Protein AF-A0AAW1NU34-F1 (afdb_monomer_lite)

pLDDT: mean 75.74, std 19.86, range [32.28, 96.31]

InterPro domains:
  IPR016621 Uncharacterised conserved protein UCP014543 [PF12646] (108-163)

Radius of gyration: 17.64 Å; chains: 1; bounding box: 46×67×34 Å

Sequence (172 aa):
MLNAGISAAEHEDPDFVEINSETVGLDGQSEETFGPLAILLIGYIPREVDLVKEYLHEIEADMVKVIVCTDQLAEQRLCDVLESASQPHPKKQLSFQDVDSAPQTARRMLIMSGMTSDEVLSIVYGYRQQELPETVMAAAVPASYERKVSALVDDVYGDHEYMMAKEKAASA

Secondary structure (DSSP, 8-state):
-----------PPPS-EE--TTGGGSS-------SSSEEEEES--HHHHHHHHHHHHHTT-TTSEEEEPPHHHHTSBHHHHHHSPPPP--SS-------SS-S-----EEEEES--HHHHHHHHHHHTTSSPPP-EEEE--HHHHTSBHHHHHHHHHHHHHHHHHHHHHH--

Organism: NCBI:txid706552

Foldseek 3Di:
DDDDPPPPPPPPDDLWQFDDPPSCPPPVDPPDFAADQEKEKAQQDPVLLVQLCVLCVVVVNNVRQYHAAAPVLLQAFQRCRRPDDRDDDDPGGDFPDDDPDDPDDGAIEMEGGRDDSVRLVVSVVSCVVDPHDDHGYTYDDPSRRRPRNNVVSVVSVVVVVVVVVVVVVVVD

Structure (mmCIF, N/CA/C/O backbone):
data_AF-A0AAW1NU34-F1
#
_entry.id   AF-A0AAW1NU34-F1
#
loop_
_atom_site.group_PDB
_atom_site.id
_atom_site.type_symbol
_atom_site.label_atom_id
_atom_site.label_alt_id
_atom_site.label_comp_id
_atom_site.label_asym_id
_atom_site.label_entity_id
_atom_site.label_seq_id
_atom_site.pdbx_PDB_ins_code
_atom_site.Cartn_x
_atom_site.Cartn_y
_atom_site.Cartn_z
_atom_site.occupancy
_atom_site.B_iso_or_equiv
_atom_site.auth_seq_id
_atom_site.auth_comp_id
_atom_site.auth_asym_id
_atom_site.auth_atom_id
_atom_site.pdbx_PDB_model_num
ATOM 1 N N . MET A 1 1 ? 20.534 47.981 -13.110 1.00 38.53 1 MET A N 1
ATOM 2 C CA . MET A 1 1 ? 20.044 47.256 -14.306 1.00 38.53 1 MET A CA 1
ATOM 3 C C . MET A 1 1 ? 21.096 46.200 -14.623 1.00 38.53 1 MET A C 1
ATOM 5 O O . MET A 1 1 ? 22.231 46.603 -14.793 1.00 38.53 1 MET A O 1
ATOM 9 N N . LEU A 1 2 ? 20.881 44.888 -14.619 1.00 40.16 2 LEU A N 1
ATOM 10 C CA . LEU A 1 2 ? 19.685 44.051 -14.541 1.00 40.16 2 LEU A CA 1
ATOM 11 C C . LEU A 1 2 ? 19.948 42.849 -13.610 1.00 40.16 2 LEU A C 1
ATOM 13 O O . LEU A 1 2 ? 21.091 42.448 -13.413 1.00 40.16 2 LEU A O 1
ATOM 17 N N . ASN A 1 3 ? 18.849 42.324 -13.070 1.00 35.75 3 ASN A N 1
ATOM 18 C CA . ASN A 1 3 ? 18.725 41.146 -12.2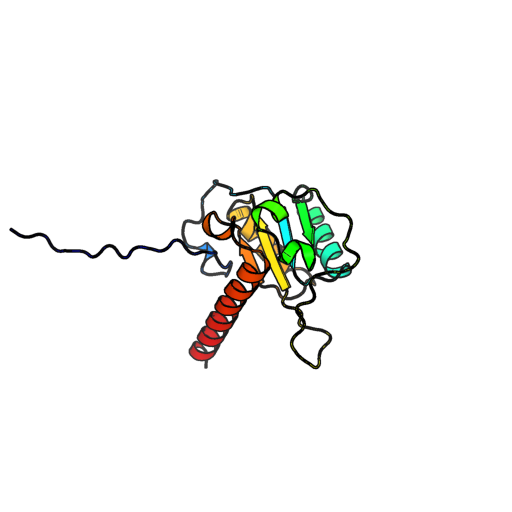17 1.00 35.75 3 ASN A CA 1
ATOM 19 C C . ASN A 1 3 ? 19.343 39.881 -12.827 1.00 35.75 3 ASN A C 1
ATOM 21 O O . ASN A 1 3 ? 19.168 39.606 -14.013 1.00 35.75 3 ASN A O 1
ATOM 25 N N . ALA A 1 4 ? 19.971 39.083 -11.962 1.00 40.09 4 ALA A N 1
ATOM 26 C CA . ALA A 1 4 ? 20.275 37.683 -12.202 1.00 40.09 4 ALA A CA 1
ATOM 27 C C . ALA A 1 4 ? 18.959 36.904 -12.357 1.00 40.09 4 ALA A C 1
ATOM 29 O O . ALA A 1 4 ? 18.139 36.871 -11.439 1.00 40.09 4 ALA A O 1
ATOM 30 N N . GLY A 1 5 ? 18.751 36.304 -13.527 1.00 36.56 5 GLY A N 1
ATOM 31 C CA . GLY A 1 5 ? 17.715 35.301 -13.727 1.00 36.56 5 GLY A CA 1
ATOM 32 C C . GLY A 1 5 ? 18.170 33.998 -13.087 1.00 36.56 5 GLY A C 1
ATOM 33 O O . GLY A 1 5 ? 18.881 33.219 -13.714 1.00 36.56 5 GLY A O 1
ATOM 34 N N . ILE A 1 6 ? 17.790 33.783 -11.830 1.00 43.16 6 ILE A N 1
ATOM 35 C CA . ILE A 1 6 ? 17.735 32.437 -11.267 1.00 43.16 6 ILE A CA 1
ATOM 36 C C . ILE A 1 6 ? 16.476 31.821 -11.867 1.00 43.16 6 ILE A C 1
ATOM 38 O O . ILE A 1 6 ? 15.362 32.228 -11.542 1.00 43.16 6 ILE A O 1
ATOM 42 N N . SER A 1 7 ? 16.676 30.903 -12.810 1.00 39.09 7 SER A N 1
ATOM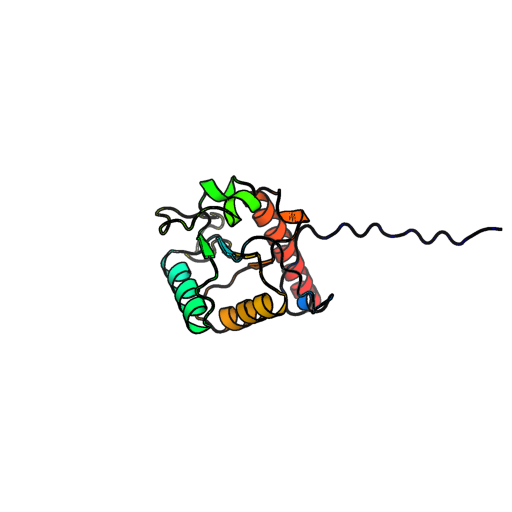 43 C CA . SER A 1 7 ? 15.631 29.999 -13.270 1.00 39.09 7 SER A CA 1
ATOM 44 C C . SER A 1 7 ? 15.190 29.196 -12.053 1.00 39.09 7 SER A C 1
ATOM 46 O O . SER A 1 7 ? 15.959 28.376 -11.554 1.00 39.09 7 SER A O 1
ATOM 48 N N . ALA A 1 8 ? 13.996 29.480 -11.535 1.00 40.69 8 ALA A N 1
ATOM 49 C CA . ALA A 1 8 ? 13.323 28.557 -10.643 1.00 40.69 8 ALA A CA 1
ATOM 50 C C . ALA A 1 8 ? 13.154 27.261 -11.440 1.00 40.69 8 ALA A C 1
ATOM 52 O O . ALA A 1 8 ? 12.492 27.258 -12.476 1.00 40.69 8 ALA A O 1
ATOM 53 N N . ALA A 1 9 ? 13.854 26.206 -11.030 1.00 38.69 9 ALA A N 1
ATOM 54 C CA . ALA A 1 9 ? 13.466 24.868 -11.421 1.00 38.69 9 ALA A CA 1
ATOM 55 C C . ALA A 1 9 ? 12.042 24.693 -10.889 1.00 38.69 9 ALA A C 1
ATOM 57 O O . ALA A 1 9 ? 11.817 24.809 -9.683 1.00 38.69 9 ALA A O 1
ATOM 58 N N . GLU A 1 10 ? 11.084 24.537 -11.795 1.00 38.97 10 GLU A N 1
ATOM 59 C CA . GLU A 1 10 ? 9.768 24.024 -11.454 1.00 38.97 10 GLU A CA 1
ATOM 60 C C . GLU A 1 10 ? 10.028 22.631 -10.872 1.00 38.97 10 GLU A C 1
ATOM 62 O O . GLU A 1 10 ? 10.380 21.701 -11.593 1.00 38.97 10 GLU A O 1
ATOM 67 N N . HIS A 1 11 ? 10.014 22.529 -9.543 1.00 39.19 11 HIS A N 1
ATOM 68 C CA . HIS A 1 11 ? 9.932 21.242 -8.877 1.00 39.19 11 HIS A CA 1
ATOM 69 C C . HIS A 1 11 ? 8.545 20.708 -9.228 1.00 39.19 11 HIS A C 1
ATOM 71 O O . HIS A 1 11 ? 7.551 21.175 -8.678 1.00 39.19 11 HIS A O 1
ATOM 77 N N . GLU A 1 12 ? 8.469 19.817 -10.215 1.00 43.88 12 GLU A N 1
ATOM 78 C CA . GLU A 1 12 ? 7.314 18.937 -10.343 1.00 43.88 12 GLU A CA 1
ATOM 79 C C . GLU A 1 12 ? 7.222 18.172 -9.022 1.00 43.88 12 GLU A C 1
ATOM 81 O O . GLU A 1 12 ? 8.172 17.487 -8.629 1.00 43.88 12 GLU A O 1
ATOM 86 N N . ASP A 1 13 ? 6.126 18.380 -8.290 1.00 52.25 13 ASP A N 1
ATOM 87 C CA . ASP A 1 13 ? 5.853 17.595 -7.094 1.00 52.25 13 ASP A CA 1
ATOM 88 C C . ASP A 1 13 ? 5.831 16.125 -7.515 1.00 52.25 13 ASP A C 1
ATOM 90 O O . ASP A 1 13 ? 5.154 15.787 -8.493 1.00 52.25 13 ASP A O 1
ATOM 94 N N . PRO A 1 14 ? 6.593 15.251 -6.841 1.00 57.91 14 PRO A N 1
ATOM 95 C CA . PRO A 1 14 ? 6.688 13.873 -7.267 1.00 57.91 14 PRO A CA 1
ATOM 96 C C . PRO A 1 14 ? 5.302 13.235 -7.196 1.00 57.91 14 PRO A C 1
ATOM 98 O O . PRO A 1 14 ? 4.588 13.357 -6.197 1.00 57.91 14 PRO A O 1
ATOM 101 N N . ASP A 1 15 ? 4.942 12.506 -8.253 1.00 58.62 15 ASP A N 1
ATOM 102 C CA . ASP A 1 15 ? 3.697 11.737 -8.317 1.00 58.62 15 ASP A CA 1
ATOM 103 C C . ASP A 1 15 ? 3.557 10.767 -7.141 1.00 58.62 15 ASP A C 1
ATOM 105 O O . ASP A 1 15 ? 2.451 10.340 -6.802 1.00 58.62 15 ASP A O 1
ATOM 109 N N . PHE A 1 16 ? 4.690 10.413 -6.534 1.00 66.12 16 PHE A N 1
ATOM 110 C CA . PHE A 1 16 ? 4.799 9.432 -5.490 1.00 66.12 16 PHE A CA 1
ATOM 111 C C . PHE A 1 16 ? 6.093 9.612 -4.660 1.00 66.12 16 PHE A C 1
ATOM 113 O O . PHE A 1 16 ? 7.131 9.977 -5.207 1.00 66.12 16 PHE A O 1
ATOM 120 N N . VAL A 1 17 ? 6.060 9.331 -3.350 1.00 66.62 17 VAL A N 1
ATOM 121 C CA . VAL A 1 17 ? 7.253 9.375 -2.474 1.00 66.62 17 VAL A CA 1
ATOM 122 C C . VAL A 1 17 ? 7.659 7.959 -2.079 1.00 66.62 17 VAL A C 1
ATOM 124 O O . VAL A 1 17 ? 7.119 7.400 -1.125 1.00 66.62 17 VAL A O 1
ATOM 127 N N . GLU A 1 18 ? 8.608 7.368 -2.811 1.00 64.38 18 GLU A N 1
ATOM 128 C CA . GLU A 1 18 ? 9.179 6.064 -2.452 1.00 64.38 18 GLU A CA 1
ATOM 129 C C . GLU A 1 18 ? 9.760 6.091 -1.051 1.00 64.38 18 GLU A C 1
ATOM 131 O O . GLU A 1 18 ? 10.531 6.982 -0.707 1.00 64.38 18 GLU A O 1
ATOM 136 N N . ILE A 1 19 ? 9.376 5.106 -0.239 1.00 68.31 19 ILE A N 1
ATOM 137 C CA . ILE A 1 19 ? 9.824 5.005 1.143 1.00 68.31 19 ILE A CA 1
ATOM 138 C C . ILE A 1 19 ? 11.048 4.096 1.183 1.00 68.31 19 ILE A C 1
ATOM 140 O O . ILE A 1 19 ? 10.946 2.869 1.252 1.00 68.31 19 ILE A O 1
ATOM 144 N N . ASN A 1 20 ? 12.225 4.713 1.158 1.00 58.09 20 ASN A N 1
ATOM 145 C CA . ASN A 1 20 ? 13.506 4.068 1.404 1.00 58.09 20 ASN A CA 1
ATOM 146 C C . ASN A 1 20 ? 14.194 4.739 2.607 1.00 58.09 20 ASN A C 1
ATOM 148 O O . ASN A 1 20 ? 13.737 5.757 3.114 1.00 58.09 20 ASN A O 1
ATOM 152 N N . SER A 1 21 ? 15.278 4.161 3.123 1.00 49.44 21 SER A N 1
ATOM 153 C CA . SER A 1 21 ? 15.940 4.687 4.330 1.00 49.44 21 SER A CA 1
ATOM 154 C C . SER A 1 21 ? 16.490 6.115 4.191 1.00 49.44 21 SER A C 1
ATOM 156 O O . SER A 1 21 ? 16.849 6.710 5.203 1.00 49.44 21 SER A O 1
ATOM 158 N N . GLU A 1 22 ? 16.576 6.658 2.974 1.00 49.44 22 GLU A N 1
ATOM 159 C CA . GLU A 1 22 ? 17.148 7.974 2.671 1.00 49.44 22 GLU A CA 1
ATOM 160 C C . GLU A 1 22 ? 16.076 9.029 2.336 1.00 49.44 22 GLU A C 1
ATOM 162 O O . GLU A 1 22 ? 16.248 10.205 2.656 1.00 49.44 22 GLU A O 1
ATOM 167 N N . THR A 1 23 ? 14.947 8.632 1.742 1.00 50.81 23 THR A N 1
ATOM 168 C CA . THR A 1 23 ? 13.848 9.529 1.337 1.00 50.81 23 THR A CA 1
ATOM 169 C C . THR A 1 23 ? 12.933 9.932 2.479 1.00 50.81 23 THR A C 1
ATOM 171 O O . THR A 1 23 ? 12.272 10.962 2.390 1.00 50.81 23 THR A O 1
ATOM 174 N N . VAL A 1 24 ? 12.964 9.213 3.602 1.00 50.00 24 VAL A N 1
ATOM 175 C CA . VAL A 1 24 ? 12.249 9.631 4.820 1.00 50.00 24 VAL A CA 1
ATOM 176 C C . VAL A 1 24 ? 12.971 10.779 5.560 1.00 50.00 24 VAL A C 1
ATOM 178 O O . VAL A 1 24 ? 12.642 11.130 6.689 1.00 50.00 24 VAL A O 1
ATOM 181 N N . GLY A 1 25 ? 13.979 11.381 4.919 1.00 39.88 25 GLY A N 1
ATOM 182 C CA . GLY A 1 25 ? 14.792 12.480 5.437 1.00 39.88 25 GLY A CA 1
ATOM 183 C C . GLY A 1 25 ? 14.520 13.860 4.829 1.00 39.88 25 GLY A C 1
ATOM 184 O O . GLY A 1 25 ? 15.235 14.801 5.174 1.00 39.88 25 GLY A O 1
ATOM 185 N N . LEU A 1 26 ? 13.531 14.022 3.949 1.00 38.12 26 LEU A N 1
ATOM 186 C CA . LEU A 1 26 ? 13.092 15.344 3.502 1.00 38.12 26 LEU A CA 1
ATOM 187 C C . LEU A 1 26 ? 11.749 15.645 4.185 1.00 38.12 26 LEU A C 1
ATOM 189 O O . LEU A 1 26 ? 10.824 14.844 4.169 1.00 38.12 26 LEU A O 1
ATOM 193 N N . ASP A 1 27 ? 11.747 16.746 4.937 1.00 42.38 27 ASP A N 1
ATOM 194 C CA . ASP A 1 27 ? 10.660 17.351 5.722 1.00 42.38 27 ASP A CA 1
ATOM 195 C C . ASP A 1 27 ? 10.060 16.608 6.933 1.00 42.38 27 ASP A C 1
ATOM 197 O O . ASP A 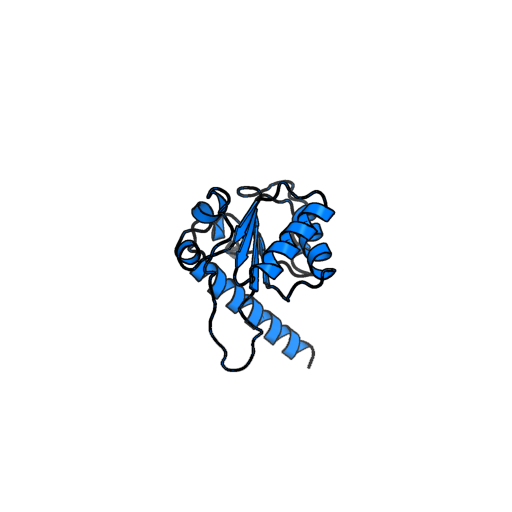1 27 ? 9.611 17.316 7.828 1.00 42.38 27 ASP A O 1
ATOM 201 N N . GLY A 1 28 ? 10.167 15.278 7.060 1.00 44.03 28 GLY A N 1
ATOM 202 C CA . GLY A 1 28 ? 10.236 14.473 8.311 1.00 44.03 28 GLY A CA 1
ATOM 203 C C . GLY A 1 28 ? 9.347 14.766 9.548 1.00 44.03 28 GLY A C 1
ATOM 204 O O . GLY A 1 28 ? 9.569 14.139 10.579 1.00 44.03 28 GLY A O 1
ATOM 205 N N . GLN A 1 29 ? 8.401 15.706 9.514 1.00 46.16 29 GLN A N 1
ATOM 206 C CA . GLN A 1 29 ? 7.579 16.177 10.644 1.00 46.16 29 GLN A CA 1
ATOM 207 C C . GLN A 1 29 ? 6.244 16.786 10.173 1.00 46.16 29 GLN A C 1
ATOM 209 O O . GLN A 1 29 ? 5.703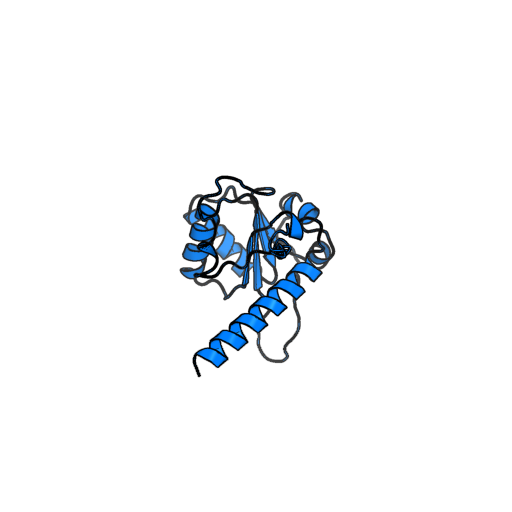 17.690 10.816 1.00 46.16 29 GLN A O 1
ATOM 214 N N . SER A 1 30 ? 5.702 16.367 9.030 1.00 52.62 30 SER A N 1
ATOM 215 C CA . SER A 1 30 ? 4.334 16.751 8.692 1.00 52.62 30 SER A CA 1
ATOM 216 C C . SER A 1 30 ? 3.362 15.891 9.506 1.00 52.62 30 SER A C 1
ATOM 218 O O . SER A 1 30 ? 3.135 14.717 9.233 1.00 52.62 30 SER A O 1
ATOM 220 N N . GLU A 1 31 ? 2.747 16.511 10.514 1.00 58.22 31 GLU A N 1
ATOM 221 C CA . GLU A 1 31 ? 1.512 16.021 11.158 1.00 58.22 31 GLU A CA 1
ATOM 222 C C . GLU A 1 31 ? 0.327 16.001 10.164 1.00 58.22 31 GLU A C 1
ATOM 224 O O . GLU A 1 31 ? -0.771 15.540 10.476 1.00 58.22 31 GLU A O 1
ATOM 229 N N . GLU A 1 32 ? 0.522 16.554 8.962 1.00 72.12 32 GLU A N 1
ATOM 230 C CA . GLU A 1 32 ? -0.471 16.581 7.898 1.00 72.12 32 GLU A CA 1
ATOM 231 C C . GLU A 1 32 ? -0.595 15.201 7.252 1.00 72.12 32 GLU A C 1
ATOM 233 O O . GLU A 1 32 ? 0.285 14.732 6.533 1.00 72.12 32 GLU A O 1
ATOM 238 N N . THR A 1 33 ? -1.729 14.558 7.504 1.00 88.25 33 THR A N 1
ATOM 239 C CA . THR A 1 33 ? -2.120 13.311 6.851 1.00 88.25 33 THR A CA 1
ATOM 240 C C . THR A 1 33 ? -2.887 13.599 5.561 1.00 88.25 33 THR A C 1
ATOM 242 O O . THR A 1 33 ? -3.590 14.607 5.441 1.00 88.25 33 THR A O 1
ATOM 245 N N . PHE A 1 34 ? -2.785 12.697 4.581 1.00 89.62 34 PHE A N 1
ATOM 246 C CA . PHE A 1 34 ? -3.529 12.799 3.325 1.00 89.62 34 PHE A CA 1
ATOM 247 C C . PHE A 1 34 ? -4.306 11.516 3.002 1.00 89.62 34 PHE A C 1
ATOM 249 O O . PHE A 1 34 ? -3.749 10.415 2.953 1.00 89.62 34 PHE A O 1
ATOM 256 N N . GLY A 1 35 ? -5.603 11.681 2.729 1.00 92.19 35 GLY A N 1
ATOM 257 C CA . GLY A 1 35 ? -6.527 10.591 2.414 1.00 92.19 35 GLY A CA 1
ATOM 258 C C . GLY A 1 35 ? -7.030 9.823 3.648 1.00 92.19 35 GLY A C 1
ATOM 259 O O . GLY A 1 35 ? -6.748 10.201 4.787 1.00 92.19 35 GLY A O 1
ATOM 260 N N . PRO A 1 36 ? -7.842 8.772 3.446 1.00 94.56 36 PRO A N 1
ATOM 261 C CA . PRO A 1 36 ? -8.370 7.958 4.535 1.00 94.56 36 PRO A CA 1
ATOM 262 C C . PRO A 1 36 ? -7.292 7.038 5.121 1.00 94.56 36 PRO A C 1
ATOM 264 O O . PRO A 1 36 ? -6.453 6.524 4.389 1.00 94.56 36 PRO A O 1
ATOM 267 N N . LEU A 1 37 ? -7.373 6.754 6.426 1.00 94.75 37 LEU A N 1
ATOM 268 C CA . LEU A 1 37 ? -6.461 5.823 7.098 1.00 94.75 37 LEU A CA 1
ATOM 269 C C . LEU A 1 37 ? -6.618 4.397 6.539 1.00 94.75 37 LEU A C 1
ATOM 271 O O . LEU A 1 37 ? -7.566 3.676 6.875 1.00 94.75 37 LEU A O 1
ATOM 275 N N . ALA A 1 38 ? -5.710 4.002 5.649 1.00 95.38 38 ALA A N 1
ATOM 276 C CA . ALA A 1 38 ? -5.813 2.757 4.900 1.00 95.38 38 ALA A CA 1
ATOM 277 C C . ALA A 1 38 ? -4.461 2.260 4.372 1.00 95.38 38 ALA A C 1
ATOM 279 O O . ALA A 1 38 ? -3.536 3.032 4.130 1.00 95.38 38 ALA A O 1
ATOM 280 N N . ILE A 1 39 ? -4.397 0.952 4.126 1.00 95.19 39 ILE A N 1
ATOM 281 C CA . ILE A 1 39 ? -3.331 0.284 3.383 1.00 95.19 39 ILE A CA 1
ATOM 282 C C . ILE A 1 39 ? -3.947 -0.484 2.214 1.00 95.19 39 ILE A C 1
ATOM 284 O O . ILE A 1 39 ? -4.826 -1.323 2.413 1.00 95.19 39 ILE A O 1
ATOM 288 N N . LEU A 1 40 ? -3.456 -0.240 1.000 1.00 95.06 40 LEU A N 1
ATOM 289 C CA . LEU A 1 40 ? -3.770 -1.021 -0.194 1.00 95.06 40 LEU A CA 1
ATOM 290 C C . LEU A 1 40 ? -2.650 -2.034 -0.468 1.00 95.06 40 LEU A C 1
ATOM 292 O O . LEU A 1 40 ? -1.518 -1.655 -0.757 1.00 95.06 40 LEU A O 1
ATOM 296 N N . LEU A 1 41 ? -2.990 -3.321 -0.406 1.00 93.38 41 LEU A N 1
ATOM 297 C CA . LEU A 1 41 ? -2.100 -4.452 -0.665 1.00 93.38 41 LEU A CA 1
ATOM 298 C C . LEU A 1 41 ? -2.289 -4.975 -2.083 1.00 93.38 41 LEU A C 1
ATOM 300 O O . LEU A 1 41 ? -3.387 -5.381 -2.472 1.00 93.38 41 LEU A O 1
ATOM 304 N N . ILE A 1 42 ? -1.209 -5.030 -2.848 1.00 90.75 42 ILE A N 1
ATOM 305 C CA . ILE A 1 42 ? -1.235 -5.400 -4.259 1.00 90.75 42 ILE A CA 1
ATOM 306 C C . ILE A 1 42 ? -0.294 -6.592 -4.463 1.00 90.75 42 ILE A C 1
ATOM 308 O O . ILE A 1 42 ? 0.861 -6.529 -4.062 1.00 90.75 42 ILE A O 1
ATOM 312 N N . GLY A 1 43 ? -0.794 -7.696 -5.031 1.00 86.56 43 GLY A N 1
ATOM 313 C CA . GLY A 1 43 ? -0.012 -8.924 -5.266 1.00 86.56 43 GLY A CA 1
ATOM 314 C C . GLY A 1 43 ? 0.168 -9.877 -4.066 1.00 86.56 43 GLY A C 1
ATOM 315 O O . GLY A 1 43 ? 0.808 -10.912 -4.224 1.00 86.56 43 GLY A O 1
ATOM 316 N N . TYR A 1 44 ? -0.403 -9.563 -2.897 1.00 86.00 44 TYR A N 1
ATOM 317 C CA . TYR A 1 44 ? -0.318 -10.328 -1.635 1.00 86.00 44 TYR A CA 1
ATOM 318 C C . TYR A 1 44 ? -1.307 -11.490 -1.494 1.00 86.00 44 TYR A C 1
ATOM 320 O O . TYR A 1 44 ? -2.473 -11.235 -1.217 1.00 86.00 44 TYR A O 1
ATOM 328 N N . ILE A 1 45 ? -0.886 -12.751 -1.514 1.00 83.31 45 ILE A N 1
ATOM 329 C CA . ILE A 1 45 ? -1.828 -13.881 -1.370 1.00 83.31 45 ILE A CA 1
ATOM 330 C C . ILE A 1 45 ? -2.612 -13.841 -0.034 1.00 83.31 45 ILE A C 1
ATOM 332 O O . ILE A 1 45 ? -2.139 -13.244 0.932 1.00 83.31 45 ILE A O 1
ATOM 336 N N . PRO A 1 46 ? -3.764 -14.538 0.102 1.00 82.31 46 PRO A N 1
ATOM 337 C CA . PRO A 1 46 ? -4.599 -14.459 1.308 1.00 82.31 46 PRO A CA 1
ATOM 338 C C . PRO A 1 46 ? -3.854 -14.674 2.631 1.00 82.31 46 PRO A C 1
ATOM 340 O O . PRO A 1 46 ? -4.061 -13.916 3.568 1.00 82.31 46 PRO A O 1
ATOM 343 N N . ARG A 1 47 ? -2.924 -15.637 2.679 1.00 84.81 47 ARG A N 1
ATOM 344 C CA . ARG A 1 47 ? -2.089 -15.875 3.864 1.00 84.81 47 ARG A CA 1
ATOM 345 C C . ARG A 1 47 ? -1.188 -14.682 4.203 1.00 84.81 47 ARG A C 1
ATOM 347 O O . ARG A 1 47 ? -1.006 -14.385 5.373 1.00 84.81 47 ARG A O 1
ATOM 354 N N . GLU A 1 48 ? -0.610 -14.018 3.202 1.00 88.69 48 GLU A N 1
ATOM 355 C CA . GLU A 1 48 ? 0.220 -12.824 3.414 1.00 88.69 48 GLU A CA 1
ATOM 356 C C . GLU A 1 48 ? -0.649 -11.647 3.896 1.00 88.69 48 GLU A C 1
ATOM 358 O O . GLU A 1 48 ? -0.231 -10.895 4.769 1.00 88.69 48 GLU A O 1
ATOM 363 N N . VAL A 1 49 ? -1.885 -11.521 3.397 1.00 89.50 49 VAL A N 1
ATOM 364 C CA . VAL A 1 49 ? -2.854 -10.525 3.893 1.00 89.50 49 VAL A CA 1
ATOM 365 C C . VAL A 1 49 ? -3.200 -10.767 5.362 1.00 89.50 49 VAL A C 1
ATOM 367 O O . VAL A 1 49 ? -3.283 -9.806 6.124 1.00 89.50 49 VAL A O 1
ATOM 370 N N . ASP A 1 50 ? -3.409 -12.023 5.759 1.00 89.62 50 ASP A N 1
ATOM 371 C CA . ASP A 1 50 ? -3.686 -12.377 7.154 1.00 89.62 50 ASP A CA 1
ATOM 372 C C . ASP A 1 50 ? -2.505 -11.996 8.057 1.00 89.62 50 ASP A C 1
ATOM 374 O O . ASP A 1 50 ? -2.714 -11.334 9.068 1.00 89.62 50 ASP A O 1
ATOM 378 N N . LEU A 1 51 ? -1.268 -12.280 7.631 1.00 91.19 51 LEU A N 1
ATOM 379 C CA . LEU A 1 51 ? -0.055 -11.871 8.350 1.00 91.19 51 LEU A CA 1
ATOM 380 C C . LEU A 1 51 ? 0.072 -10.345 8.481 1.00 91.19 51 LEU A C 1
ATOM 382 O O . LEU A 1 51 ? 0.427 -9.855 9.547 1.00 91.19 51 LEU A O 1
ATOM 386 N N . VAL A 1 52 ? -0.249 -9.575 7.432 1.00 92.06 52 VAL A N 1
ATOM 387 C CA . VAL A 1 52 ? -0.266 -8.102 7.523 1.00 92.06 52 VAL A CA 1
ATOM 388 C C . VAL A 1 52 ? -1.300 -7.632 8.549 1.00 92.06 52 VAL A C 1
ATOM 390 O O . VAL A 1 52 ? -1.019 -6.730 9.332 1.00 92.06 52 VAL A O 1
ATOM 393 N N . LYS A 1 53 ? -2.494 -8.233 8.572 1.00 92.44 53 LYS A N 1
ATOM 394 C CA . LYS A 1 53 ? -3.543 -7.875 9.540 1.00 92.44 53 LYS A CA 1
ATOM 395 C C . LYS A 1 53 ? -3.167 -8.246 10.973 1.00 92.44 53 LYS A C 1
ATOM 397 O O . LYS A 1 53 ? -3.429 -7.458 11.875 1.00 92.44 53 LYS A O 1
ATOM 402 N N . GLU A 1 54 ? -2.575 -9.420 11.176 1.00 92.75 54 GLU A N 1
ATOM 403 C CA . GLU A 1 54 ? -2.058 -9.860 12.476 1.00 92.75 54 GLU A CA 1
ATOM 404 C C . GLU A 1 54 ? -0.980 -8.898 12.973 1.00 92.75 54 GLU A C 1
ATOM 406 O O . GLU A 1 54 ? -1.096 -8.377 14.078 1.00 92.75 54 GLU A O 1
ATOM 411 N N . TYR A 1 55 ? -0.016 -8.557 12.118 1.00 92.12 55 TYR A N 1
ATOM 412 C CA . TYR A 1 55 ? 1.003 -7.558 12.418 1.00 92.12 55 TYR A CA 1
ATOM 413 C C . TYR A 1 55 ? 0.400 -6.201 12.820 1.00 92.12 55 TYR A C 1
ATOM 415 O O . TYR A 1 55 ? 0.767 -5.650 13.855 1.00 92.12 55 TYR A O 1
ATOM 423 N N . LEU A 1 56 ? -0.549 -5.666 12.041 1.00 93.00 56 LEU A N 1
ATOM 424 C CA . LEU A 1 56 ? -1.210 -4.400 12.377 1.00 93.00 56 LEU A CA 1
ATOM 425 C C . LEU A 1 56 ? -1.941 -4.479 13.722 1.00 93.00 56 LEU A C 1
ATOM 427 O O . LEU A 1 56 ? -1.939 -3.512 14.475 1.00 93.00 56 LEU A O 1
ATOM 431 N N . HIS A 1 57 ? -2.531 -5.627 14.052 1.00 92.06 57 HIS A N 1
ATOM 432 C CA . HIS A 1 57 ? -3.153 -5.842 15.354 1.00 92.06 57 HIS A CA 1
ATOM 433 C C . HIS A 1 57 ? -2.127 -5.871 16.500 1.00 92.06 57 HIS A C 1
ATOM 435 O O . HIS A 1 57 ? -2.377 -5.277 17.546 1.00 92.06 57 HIS A O 1
ATOM 441 N N . GLU A 1 58 ? -0.966 -6.506 16.306 1.00 91.44 58 GLU A N 1
ATOM 442 C CA . GLU A 1 58 ? 0.116 -6.564 17.302 1.00 91.44 58 GLU A CA 1
ATOM 443 C C . GLU A 1 58 ? 0.668 -5.182 17.670 1.00 91.44 58 GLU A C 1
ATOM 445 O O . GLU A 1 58 ? 1.063 -4.968 18.816 1.00 91.44 58 GLU A O 1
ATOM 450 N N . ILE A 1 59 ? 0.676 -4.244 16.719 1.00 89.69 59 ILE A N 1
ATOM 451 C CA . ILE A 1 59 ? 1.117 -2.859 16.942 1.00 89.69 59 ILE A CA 1
ATOM 452 C C . ILE A 1 59 ? -0.029 -1.900 17.305 1.00 89.69 59 ILE A C 1
ATOM 454 O O . ILE A 1 59 ? 0.162 -0.688 17.252 1.00 89.69 59 ILE A O 1
ATOM 458 N N . GLU A 1 60 ? -1.213 -2.422 17.649 1.00 90.81 60 GLU A N 1
ATOM 459 C CA . GLU A 1 60 ? -2.415 -1.636 17.988 1.00 90.8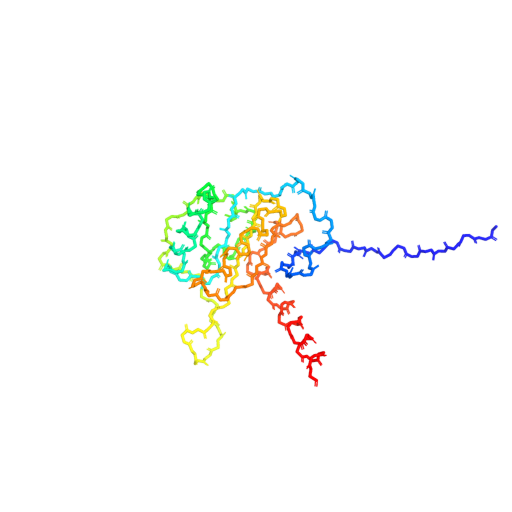1 60 GLU A CA 1
ATOM 460 C C . GLU A 1 60 ? -2.880 -0.679 16.862 1.00 90.81 60 GLU A C 1
ATOM 462 O O . GLU A 1 60 ? -3.496 0.357 17.107 1.00 90.81 60 GLU A O 1
ATOM 467 N N . ALA A 1 61 ? -2.616 -1.043 15.604 1.00 91.06 61 ALA A N 1
ATOM 468 C CA . ALA A 1 61 ? -3.015 -0.323 14.392 1.00 91.06 61 ALA A CA 1
ATOM 469 C C . ALA A 1 61 ? -4.189 -1.004 13.656 1.00 91.06 61 ALA A C 1
ATOM 471 O O . ALA A 1 61 ? -4.341 -0.884 12.440 1.00 91.06 61 ALA A O 1
ATOM 472 N N . ASP A 1 62 ? -5.056 -1.717 14.377 1.00 86.88 62 ASP A N 1
ATOM 473 C CA . ASP A 1 62 ? -6.220 -2.433 13.831 1.00 86.88 62 ASP A CA 1
ATOM 474 C C . ASP A 1 62 ? -7.299 -1.505 13.237 1.00 86.88 62 ASP A C 1
ATOM 476 O O . ASP A 1 62 ? -8.144 -1.938 12.451 1.00 86.88 62 ASP A O 1
ATOM 480 N N . MET A 1 63 ? -7.234 -0.209 13.553 1.00 90.38 63 MET A N 1
ATOM 481 C CA . MET A 1 63 ? -8.038 0.840 12.920 1.00 90.38 63 MET A CA 1
ATOM 482 C C . MET A 1 63 ? -7.654 1.128 11.458 1.00 90.38 63 MET A C 1
ATOM 484 O O . MET A 1 63 ? -8.451 1.723 10.728 1.00 90.38 63 MET A O 1
ATOM 488 N N . VAL A 1 64 ? -6.463 0.711 11.012 1.00 93.25 64 VAL A N 1
ATOM 489 C CA . VAL A 1 64 ? -6.015 0.885 9.627 1.00 93.25 64 VAL A CA 1
ATOM 490 C C . VAL A 1 64 ? -6.809 -0.040 8.712 1.00 93.25 64 VAL A C 1
ATOM 492 O O . VAL A 1 64 ? -6.755 -1.268 8.811 1.00 93.25 64 VAL A O 1
ATOM 495 N N . LYS A 1 65 ? -7.535 0.541 7.754 1.00 94.00 65 LYS A N 1
ATOM 496 C CA . LYS A 1 65 ? -8.300 -0.252 6.793 1.00 94.00 65 LYS A CA 1
ATOM 497 C C . LYS A 1 65 ? -7.369 -0.966 5.812 1.00 94.00 65 LYS A C 1
ATOM 499 O O . LYS A 1 65 ? -6.759 -0.327 4.963 1.00 94.00 65 LYS A O 1
ATOM 504 N N . VAL A 1 66 ? -7.344 -2.297 5.850 1.00 93.50 66 VAL A N 1
ATOM 505 C CA . VAL A 1 66 ? -6.613 -3.115 4.868 1.00 93.50 66 VAL A CA 1
ATOM 506 C C . VAL A 1 66 ? -7.498 -3.430 3.660 1.00 93.50 66 VAL A C 1
ATOM 508 O O . VAL A 1 66 ? -8.510 -4.126 3.778 1.00 93.50 66 VAL A O 1
ATOM 511 N N . ILE A 1 67 ? -7.094 -2.951 2.485 1.00 93.81 67 ILE A N 1
ATOM 512 C CA . ILE A 1 67 ? -7.729 -3.203 1.189 1.00 93.81 67 ILE A CA 1
ATOM 513 C C . ILE A 1 67 ? -6.827 -4.137 0.387 1.00 93.81 67 ILE A C 1
ATOM 515 O O . ILE A 1 67 ? -5.627 -3.914 0.281 1.00 93.81 67 ILE A O 1
ATOM 519 N N . VAL A 1 68 ? -7.402 -5.168 -0.226 1.00 91.69 68 VAL A N 1
ATOM 520 C CA . VAL A 1 68 ? -6.668 -6.066 -1.125 1.00 91.69 68 VAL A CA 1
ATOM 521 C C . VAL A 1 68 ? -7.030 -5.725 -2.564 1.00 91.69 68 VAL A C 1
ATOM 523 O O . VAL A 1 68 ? -8.194 -5.813 -2.954 1.00 91.69 68 VAL A O 1
ATOM 526 N N . CYS A 1 69 ? -6.034 -5.342 -3.359 1.00 89.88 69 CYS A N 1
ATOM 527 C CA . CYS A 1 69 ? -6.222 -4.932 -4.741 1.00 89.88 69 CYS A CA 1
ATOM 528 C C . CYS A 1 69 ? -6.575 -6.131 -5.632 1.00 89.88 69 CYS A C 1
ATOM 530 O O . CYS A 1 69 ? -5.834 -7.112 -5.735 1.00 89.88 69 CYS A O 1
ATOM 532 N N . THR A 1 70 ? -7.725 -6.046 -6.294 1.00 86.94 70 THR A N 1
ATOM 533 C CA . THR A 1 70 ? -8.177 -7.004 -7.311 1.00 86.94 70 THR A CA 1
ATOM 534 C C . THR A 1 70 ? -7.973 -6.423 -8.706 1.00 86.94 70 THR A C 1
ATOM 536 O O . THR A 1 70 ? -7.823 -5.210 -8.838 1.00 86.94 70 THR A O 1
ATOM 539 N N . ASP A 1 71 ? -8.065 -7.254 -9.750 1.00 83.00 71 ASP A N 1
ATOM 540 C CA . ASP A 1 71 ? -8.074 -6.796 -11.153 1.00 83.00 71 ASP A CA 1
ATOM 541 C C . ASP A 1 71 ? -9.048 -5.625 -11.374 1.00 83.00 71 ASP A C 1
ATOM 543 O O . ASP A 1 71 ? -8.742 -4.666 -12.069 1.00 83.00 71 ASP A O 1
ATOM 547 N N . GLN A 1 72 ? -10.222 -5.670 -10.738 1.00 86.75 72 GLN A N 1
ATOM 548 C CA . GLN A 1 72 ? -11.235 -4.625 -10.872 1.00 86.75 72 GLN A CA 1
ATOM 549 C C . GLN A 1 72 ? -10.865 -3.329 -10.136 1.00 86.75 72 GLN A C 1
ATOM 551 O O . GLN A 1 72 ? -11.237 -2.246 -10.586 1.00 86.75 72 GLN A O 1
ATOM 556 N N . LEU A 1 73 ? -10.194 -3.422 -8.984 1.00 90.62 73 LEU A N 1
ATOM 557 C CA . LEU A 1 73 ? -9.760 -2.241 -8.228 1.00 90.62 73 LEU A CA 1
ATOM 558 C C . LEU A 1 73 ? -8.539 -1.586 -8.878 1.00 90.62 73 LEU A C 1
ATOM 560 O O . LEU A 1 73 ? -8.437 -0.365 -8.865 1.00 90.62 73 LEU A O 1
ATOM 564 N N . ALA A 1 74 ? -7.666 -2.372 -9.513 1.00 89.69 74 ALA A N 1
ATOM 565 C CA . ALA A 1 74 ? -6.534 -1.856 -10.280 1.00 89.69 74 ALA A CA 1
ATOM 566 C C . ALA A 1 74 ? -6.975 -0.920 -11.422 1.00 89.69 74 ALA A C 1
ATOM 568 O O . ALA A 1 74 ? -6.251 0.001 -11.798 1.00 89.69 74 ALA A O 1
ATOM 569 N N . GLU A 1 75 ? -8.189 -1.126 -11.941 1.00 92.31 75 GLU A N 1
ATOM 570 C CA . GLU A 1 75 ? -8.768 -0.312 -13.007 1.00 92.31 75 GLU A CA 1
ATOM 571 C C . GLU A 1 75 ? -9.404 1.008 -12.537 1.00 92.31 75 GLU A C 1
ATOM 573 O O . GLU A 1 75 ? -9.837 1.809 -13.365 1.00 92.31 75 GLU A O 1
ATOM 578 N N . GLN A 1 76 ? -9.456 1.253 -11.226 1.00 94.00 76 GLN A N 1
ATOM 579 C CA . GLN A 1 76 ? -10.074 2.437 -10.623 1.00 94.00 76 GLN A CA 1
ATOM 580 C C . GLN A 1 76 ? -9.032 3.482 -10.215 1.00 94.00 76 GLN A C 1
ATOM 582 O O . GLN A 1 76 ? -7.827 3.213 -10.203 1.00 94.00 76 GLN A O 1
ATOM 587 N N . ARG A 1 77 ? -9.501 4.694 -9.887 1.00 96.31 77 ARG A N 1
ATOM 588 C CA . ARG A 1 77 ? -8.650 5.733 -9.296 1.00 96.31 77 ARG A CA 1
ATOM 589 C C . ARG A 1 77 ? -8.266 5.346 -7.873 1.00 96.31 77 ARG A C 1
ATOM 591 O O . ARG A 1 77 ? -9.053 4.705 -7.173 1.00 96.31 77 ARG A O 1
ATOM 598 N N . LEU A 1 78 ? -7.082 5.766 -7.438 1.00 95.50 78 LEU A N 1
ATOM 599 C CA . LEU A 1 78 ? -6.587 5.479 -6.096 1.00 95.50 78 LEU A CA 1
ATOM 600 C C . LEU A 1 78 ? -7.558 5.980 -5.015 1.00 95.50 78 LEU A C 1
ATOM 602 O O . LEU A 1 78 ? -7.855 5.229 -4.089 1.00 95.50 78 LEU A O 1
ATOM 606 N N . CYS A 1 79 ? -8.113 7.185 -5.168 1.00 95.06 79 CYS A N 1
ATOM 607 C CA . CYS A 1 79 ? -9.097 7.752 -4.244 1.00 95.06 79 CYS A CA 1
ATOM 608 C C . CYS A 1 79 ? -10.328 6.859 -4.051 1.00 95.06 79 CYS A C 1
ATOM 610 O O . CYS A 1 79 ? -10.658 6.496 -2.924 1.00 95.06 79 CYS A O 1
ATOM 612 N N . ASP A 1 80 ? -10.951 6.416 -5.146 1.00 95.81 80 ASP A N 1
ATOM 613 C CA . ASP A 1 80 ? -12.148 5.571 -5.105 1.00 95.81 80 ASP A CA 1
ATOM 614 C C . ASP A 1 80 ? -11.856 4.237 -4.389 1.00 95.81 80 ASP A C 1
ATOM 616 O O . ASP A 1 80 ? -12.670 3.740 -3.606 1.00 95.81 80 ASP A O 1
ATOM 620 N N . VAL A 1 81 ? -10.666 3.667 -4.615 1.00 95.19 81 VAL A N 1
ATOM 621 C CA . VAL A 1 81 ? -10.225 2.427 -3.960 1.00 95.19 81 VAL A CA 1
ATOM 622 C C . VAL A 1 81 ? -9.985 2.652 -2.469 1.00 95.19 81 VAL A C 1
ATOM 624 O O . VAL A 1 81 ? -10.500 1.886 -1.650 1.00 95.19 81 VAL A O 1
ATOM 627 N N . LEU A 1 82 ? -9.243 3.700 -2.106 1.00 94.62 82 LEU A N 1
ATOM 628 C CA . LEU A 1 82 ? -8.913 4.030 -0.720 1.00 94.62 82 LEU A CA 1
ATOM 629 C C . LEU A 1 82 ? -10.141 4.429 0.094 1.00 94.62 82 LEU A C 1
ATOM 631 O O . LEU A 1 82 ? -10.181 4.156 1.289 1.00 94.62 82 LEU A O 1
ATOM 635 N N . GLU A 1 83 ? -11.163 5.015 -0.522 1.00 92.75 83 GLU A N 1
ATOM 636 C CA . GLU A 1 83 ? -12.422 5.386 0.133 1.00 92.75 83 GLU A CA 1
ATOM 637 C C . GLU A 1 83 ? -13.431 4.230 0.180 1.00 92.75 83 GLU A C 1
ATOM 639 O O . GLU A 1 83 ? -14.333 4.233 1.021 1.00 92.75 83 GLU A O 1
ATOM 644 N N . SER A 1 84 ? -13.255 3.197 -0.651 1.00 85.25 84 SER A N 1
ATOM 645 C CA . SER A 1 84 ? -14.171 2.056 -0.707 1.00 85.25 84 SER A CA 1
ATOM 646 C C . SER A 1 84 ? -14.340 1.365 0.652 1.00 85.25 84 SER A C 1
ATOM 648 O O . SER A 1 84 ? -13.407 1.259 1.455 1.00 85.25 84 SER A O 1
ATOM 650 N N . ALA A 1 85 ? -15.552 0.888 0.939 1.00 67.31 85 ALA A N 1
ATOM 651 C CA . ALA A 1 85 ? -15.808 0.122 2.155 1.00 67.31 85 ALA A CA 1
ATOM 652 C C . ALA A 1 85 ? -14.940 -1.148 2.196 1.00 67.31 85 ALA A C 1
ATOM 654 O O . ALA A 1 85 ? -14.684 -1.763 1.158 1.00 67.31 85 ALA A O 1
ATOM 655 N N . SER A 1 86 ? -14.523 -1.554 3.400 1.00 63.16 86 SER A N 1
ATOM 656 C CA . SER A 1 86 ? -13.708 -2.753 3.618 1.00 63.16 86 SER A CA 1
ATOM 657 C C . SER A 1 86 ? -14.323 -3.961 2.916 1.00 63.16 86 SER A C 1
ATOM 659 O O . SER A 1 86 ? -15.468 -4.337 3.183 1.00 63.16 86 SER A O 1
ATOM 661 N N . GLN A 1 87 ? -13.569 -4.564 2.000 1.00 60.41 87 GLN A N 1
ATOM 662 C CA . GLN A 1 87 ? -14.058 -5.699 1.232 1.00 60.41 87 GLN A CA 1
ATOM 663 C C . GLN A 1 87 ? -13.846 -7.008 2.005 1.00 60.41 87 GLN A C 1
ATOM 665 O O . GLN A 1 87 ? -12.826 -7.165 2.685 1.00 60.41 87 GLN A O 1
ATOM 670 N N . PRO A 1 88 ? -14.771 -7.982 1.903 1.00 54.78 88 PRO A N 1
ATOM 671 C CA . PRO A 1 88 ? -14.458 -9.351 2.294 1.00 54.78 88 PRO A CA 1
ATOM 672 C C . PRO A 1 88 ? -13.249 -9.839 1.485 1.00 54.78 88 PRO A C 1
ATOM 674 O O . PRO A 1 88 ? -13.074 -9.422 0.340 1.00 54.78 88 PRO A O 1
ATOM 677 N N . HIS A 1 89 ? -12.430 -10.722 2.072 1.00 54.16 89 HIS A N 1
ATOM 678 C CA . HIS A 1 89 ? -11.221 -11.245 1.425 1.00 54.16 89 HIS A CA 1
ATOM 679 C C . HIS A 1 89 ? -11.517 -11.647 -0.031 1.00 54.16 89 HIS A C 1
ATOM 681 O O . HIS A 1 89 ? -12.392 -12.495 -0.262 1.00 54.16 89 HIS A O 1
ATOM 687 N N . PRO A 1 90 ? -10.857 -11.025 -1.024 1.00 55.91 90 PRO A N 1
ATOM 688 C CA . PRO A 1 90 ? -11.207 -11.261 -2.410 1.00 55.91 90 PRO A CA 1
ATOM 689 C C . PRO A 1 90 ? -10.871 -12.701 -2.799 1.00 55.91 90 PRO A C 1
ATOM 691 O O . PRO A 1 90 ? -9.807 -13.225 -2.483 1.00 55.91 90 PRO A O 1
ATOM 694 N N . LYS A 1 91 ? -11.786 -13.350 -3.527 1.00 51.88 91 LYS A N 1
ATOM 695 C CA . LYS A 1 91 ? -11.584 -14.717 -4.046 1.00 51.88 91 LYS A CA 1
ATOM 696 C C . LYS A 1 91 ? -10.574 -14.774 -5.197 1.00 51.88 91 LYS A C 1
ATOM 698 O O . LYS A 1 91 ? -10.085 -15.852 -5.520 1.00 51.88 91 LYS A O 1
ATOM 703 N N . LYS A 1 92 ? -10.311 -13.630 -5.836 1.00 53.00 92 LYS A N 1
ATOM 704 C CA . LYS A 1 92 ? -9.347 -13.452 -6.921 1.00 53.00 92 LYS A CA 1
ATOM 705 C C . LYS A 1 92 ? -8.655 -12.111 -6.728 1.00 53.00 92 LYS A C 1
ATOM 707 O O . LYS A 1 92 ? -9.320 -11.087 -6.595 1.00 53.00 92 LYS A O 1
ATOM 712 N N . GLN A 1 93 ? -7.338 -12.144 -6.705 1.00 60.12 93 GLN A N 1
ATOM 713 C CA . GLN A 1 93 ? -6.494 -10.987 -6.483 1.00 60.12 93 GLN A CA 1
ATOM 714 C C . GLN A 1 93 ? -5.767 -10.610 -7.763 1.00 60.12 93 GLN A C 1
ATOM 716 O O . GLN A 1 93 ? -5.603 -11.467 -8.633 1.00 60.12 93 GLN A O 1
ATOM 721 N N . LEU A 1 94 ? -5.331 -9.352 -7.852 1.00 55.12 94 LEU A N 1
ATOM 722 C CA . LEU A 1 94 ? -4.441 -8.923 -8.917 1.00 55.12 94 LEU A CA 1
ATOM 723 C C . LEU A 1 94 ? -3.196 -9.816 -8.931 1.00 55.12 94 LEU A C 1
ATOM 725 O O . LEU A 1 94 ? -2.393 -9.795 -7.997 1.00 55.12 94 LEU A O 1
ATOM 729 N N . SER A 1 95 ? -3.068 -10.629 -9.979 1.00 53.56 95 SER A N 1
ATOM 730 C CA . SER A 1 95 ? -1.841 -11.358 -10.275 1.00 53.56 95 SER A CA 1
ATOM 731 C C . SER A 1 95 ? -1.090 -10.569 -11.334 1.00 53.56 95 SER A C 1
ATOM 733 O O . SER A 1 95 ? -1.458 -10.625 -12.507 1.00 53.56 95 SER A O 1
ATOM 735 N N . PHE A 1 96 ? -0.043 -9.850 -10.942 1.00 51.56 96 PHE A N 1
ATOM 736 C CA . PHE A 1 96 ? 0.954 -9.408 -11.910 1.00 51.56 96 PHE A CA 1
ATOM 737 C C . PHE A 1 96 ? 1.700 -10.656 -12.384 1.00 51.56 96 PHE A C 1
ATOM 739 O O . PHE A 1 96 ? 2.593 -11.152 -11.699 1.00 51.56 96 PHE A O 1
ATOM 746 N N . GLN A 1 97 ? 1.239 -11.245 -13.485 1.00 41.09 97 GLN A N 1
ATOM 747 C CA . GLN A 1 97 ? 1.954 -12.320 -14.158 1.00 41.09 97 GLN A CA 1
ATOM 748 C C . GLN A 1 97 ? 2.922 -11.692 -15.149 1.00 41.09 97 GLN A C 1
ATOM 750 O O . GLN A 1 97 ? 2.471 -11.108 -16.122 1.00 41.09 97 GLN A O 1
ATOM 755 N N . ASP A 1 98 ? 4.206 -11.805 -14.818 1.00 33.47 98 ASP A N 1
ATOM 756 C CA . ASP A 1 98 ? 5.392 -11.976 -15.669 1.00 33.47 98 ASP A CA 1
ATOM 757 C C . ASP A 1 98 ? 6.538 -12.152 -14.645 1.00 33.47 98 ASP A C 1
ATOM 759 O O . ASP A 1 98 ? 6.804 -11.245 -13.866 1.00 33.47 98 ASP A O 1
ATOM 763 N N . VAL A 1 99 ? 7.084 -13.346 -14.380 1.00 33.16 99 VAL A N 1
ATOM 764 C CA . VAL A 1 99 ? 8.081 -14.037 -15.210 1.00 33.16 99 VAL A CA 1
ATOM 765 C C . VAL A 1 99 ? 7.926 -15.557 -15.068 1.00 33.16 99 VAL A C 1
ATOM 767 O O . VAL A 1 99 ? 7.831 -16.090 -13.959 1.00 33.16 99 VAL A O 1
ATOM 770 N N . ASP A 1 100 ? 7.940 -16.259 -16.201 1.00 33.34 100 ASP A N 1
ATOM 771 C CA . ASP A 1 100 ? 8.060 -17.713 -16.288 1.00 33.34 100 ASP A CA 1
ATOM 772 C C . ASP A 1 100 ? 9.123 -18.253 -15.312 1.00 33.34 100 ASP A C 1
ATOM 774 O O . ASP A 1 100 ? 10.308 -17.948 -15.435 1.00 33.34 100 ASP A O 1
ATOM 778 N N . SER A 1 101 ? 8.713 -19.171 -14.430 1.00 35.91 101 SER A N 1
ATOM 779 C CA . SER A 1 101 ? 9.577 -20.039 -13.603 1.00 35.91 101 SER A CA 1
ATOM 780 C C . SER A 1 101 ? 9.943 -19.578 -12.184 1.00 35.91 101 SER A C 1
ATOM 782 O O . SER A 1 101 ? 11.069 -19.798 -11.752 1.00 35.91 101 SER A O 1
ATOM 784 N N . ALA A 1 102 ? 8.997 -19.083 -11.384 1.00 32.28 102 ALA A N 1
ATOM 785 C CA . ALA A 1 102 ? 9.010 -19.340 -9.935 1.00 32.28 102 ALA A CA 1
ATOM 786 C C . ALA A 1 102 ? 7.637 -19.054 -9.294 1.00 32.28 102 ALA A C 1
ATOM 788 O O . ALA A 1 102 ? 6.942 -18.140 -9.725 1.00 32.28 102 ALA A O 1
ATOM 789 N N . PRO A 1 103 ? 7.249 -19.752 -8.207 1.00 41.72 103 PRO A N 1
ATOM 790 C CA . PRO A 1 103 ? 6.089 -19.378 -7.381 1.00 41.72 103 PRO A CA 1
ATOM 791 C C . PRO A 1 103 ? 6.244 -18.025 -6.645 1.00 41.72 103 PRO A C 1
ATOM 793 O O . PRO A 1 103 ? 5.346 -17.612 -5.919 1.00 41.72 103 PRO A O 1
ATOM 796 N N . GLN A 1 104 ? 7.394 -17.361 -6.789 1.00 42.19 104 GLN A N 1
ATOM 797 C CA . GLN A 1 104 ? 7.775 -16.067 -6.220 1.00 42.19 104 GLN A CA 1
ATOM 798 C C . GLN A 1 104 ? 8.428 -15.313 -7.385 1.00 42.19 104 GLN A C 1
ATOM 800 O O . GLN A 1 104 ? 9.504 -15.703 -7.804 1.00 42.19 104 GLN A O 1
ATOM 805 N N . THR A 1 105 ? 7.779 -14.376 -8.065 1.00 48.09 105 THR A N 1
ATOM 806 C CA . THR A 1 105 ? 7.664 -12.989 -7.612 1.00 48.09 105 THR A CA 1
ATOM 807 C C . THR A 1 105 ? 6.489 -12.316 -8.327 1.00 48.09 105 THR A C 1
ATOM 809 O O . THR A 1 105 ? 6.653 -11.729 -9.394 1.00 48.09 105 THR A O 1
ATOM 812 N N . ALA A 1 106 ? 5.293 -12.367 -7.741 1.00 58.94 106 ALA A N 1
ATOM 813 C CA . ALA A 1 106 ? 4.321 -11.323 -8.041 1.00 58.94 106 ALA A CA 1
ATOM 814 C C . ALA A 1 106 ? 4.900 -10.001 -7.516 1.00 58.94 106 ALA A C 1
ATOM 816 O O . ALA A 1 106 ? 5.448 -9.965 -6.407 1.00 58.94 106 ALA A O 1
ATOM 817 N N . ARG A 1 107 ? 4.805 -8.936 -8.314 1.00 75.31 107 ARG A N 1
ATOM 818 C CA . ARG A 1 107 ? 5.091 -7.564 -7.885 1.00 75.31 107 ARG A CA 1
ATOM 819 C C . ARG A 1 107 ? 4.213 -7.238 -6.661 1.00 75.31 107 ARG A C 1
ATOM 821 O O . ARG A 1 107 ? 2.999 -7.092 -6.796 1.00 75.31 107 ARG A O 1
ATOM 828 N N . ARG A 1 108 ? 4.811 -7.222 -5.462 1.00 87.00 108 ARG A N 1
ATOM 829 C CA . ARG A 1 108 ? 4.158 -6.846 -4.196 1.00 87.00 108 ARG A CA 1
ATOM 830 C C . ARG A 1 108 ? 4.346 -5.377 -3.884 1.00 87.00 108 ARG A C 1
ATOM 832 O O . ARG A 1 108 ? 5.477 -4.927 -3.691 1.00 87.00 108 ARG A O 1
ATOM 839 N N . MET A 1 109 ? 3.236 -4.662 -3.788 1.00 90.31 109 MET A N 1
ATOM 840 C CA . MET A 1 109 ? 3.239 -3.255 -3.420 1.00 90.31 109 MET A CA 1
ATOM 841 C C . MET A 1 109 ? 2.267 -2.986 -2.280 1.00 90.31 109 MET A C 1
ATOM 843 O 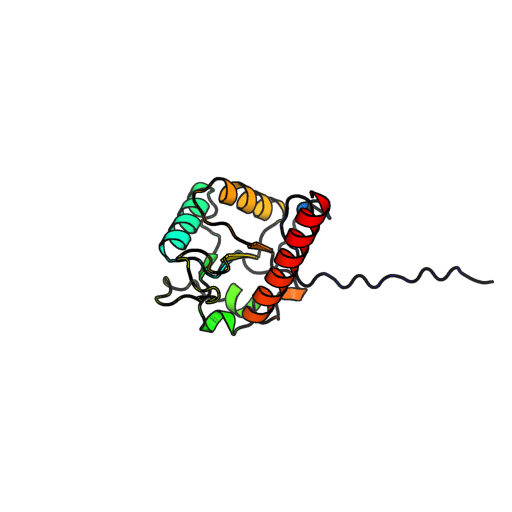O . MET A 1 109 ? 1.172 -3.553 -2.235 1.00 90.31 109 MET A O 1
ATOM 847 N N . LEU A 1 110 ? 2.683 -2.105 -1.378 1.00 93.19 110 LEU A N 1
ATOM 848 C CA . LEU A 1 110 ? 1.900 -1.622 -0.253 1.00 93.19 110 LEU A CA 1
ATOM 849 C C . LEU A 1 110 ? 1.796 -0.099 -0.359 1.00 93.19 110 LEU A C 1
ATOM 851 O O . LEU A 1 110 ? 2.814 0.578 -0.264 1.00 93.19 110 LEU A O 1
ATOM 855 N N . ILE A 1 111 ? 0.584 0.433 -0.544 1.00 94.00 111 ILE A N 1
ATOM 856 C CA . ILE A 1 111 ? 0.321 1.884 -0.542 1.00 94.00 111 ILE A CA 1
ATOM 857 C C . ILE A 1 111 ? -0.372 2.271 0.772 1.00 94.00 111 ILE A C 1
ATOM 859 O O . ILE A 1 111 ? -1.445 1.751 1.070 1.00 94.00 111 ILE A O 1
ATOM 863 N N . MET A 1 112 ? 0.223 3.179 1.541 1.00 94.69 112 MET A N 1
ATOM 864 C CA . MET A 1 112 ? -0.261 3.741 2.808 1.00 94.69 112 MET A CA 1
ATOM 865 C C . MET A 1 112 ? -0.956 5.081 2.572 1.00 94.69 112 MET A C 1
ATOM 867 O O . MET A 1 112 ? -0.486 5.888 1.779 1.00 94.69 112 MET A O 1
ATOM 871 N N . SER A 1 113 ? -2.061 5.342 3.264 1.00 94.81 113 SER A N 1
ATOM 872 C CA . SER A 1 113 ? -2.792 6.612 3.208 1.00 94.81 113 SER A CA 1
ATOM 873 C C . SER A 1 113 ? -3.298 7.000 4.593 1.00 94.81 113 SER A C 1
ATOM 875 O O . SER A 1 113 ? -3.534 6.133 5.437 1.00 94.81 113 SER A O 1
ATOM 877 N N . GLY A 1 114 ? -3.454 8.306 4.819 1.00 93.56 114 GLY A N 1
ATOM 878 C CA . GLY A 1 114 ? -3.997 8.863 6.054 1.00 93.56 114 GLY A CA 1
ATOM 879 C C . GLY A 1 114 ? -3.076 8.719 7.264 1.00 93.56 114 GLY A C 1
ATOM 880 O O . GLY A 1 114 ? -3.575 8.724 8.381 1.00 93.56 114 GLY A O 1
ATOM 881 N N . MET A 1 115 ? -1.768 8.570 7.040 1.00 91.81 115 MET A N 1
ATOM 882 C CA . MET A 1 115 ? -0.755 8.354 8.076 1.00 91.81 115 MET A CA 1
ATOM 883 C C . MET A 1 115 ? 0.256 9.494 8.092 1.00 91.81 115 MET A C 1
ATOM 885 O O . MET A 1 115 ? 0.553 10.073 7.044 1.00 91.81 115 MET A O 1
ATOM 889 N N . THR A 1 116 ? 0.795 9.790 9.269 1.00 89.50 116 THR A N 1
ATOM 890 C CA . THR A 1 116 ? 1.953 10.679 9.422 1.00 89.50 116 THR A CA 1
ATOM 891 C C . THR A 1 116 ? 3.238 9.966 8.996 1.00 89.50 116 THR A C 1
ATOM 893 O O . THR A 1 116 ? 3.287 8.735 8.904 1.00 89.50 116 THR A O 1
ATOM 896 N N . SER A 1 117 ? 4.316 10.722 8.777 1.00 84.31 117 SER A N 1
ATOM 897 C CA . SER A 1 117 ? 5.630 10.147 8.453 1.00 84.31 117 SER A CA 1
ATOM 898 C C . SER A 1 117 ? 6.128 9.161 9.518 1.00 84.31 117 SER A C 1
ATOM 900 O O . SER A 1 117 ? 6.704 8.128 9.174 1.00 84.31 117 SER A O 1
ATOM 902 N N . ASP A 1 118 ? 5.860 9.430 10.799 1.00 87.44 118 ASP A N 1
ATOM 903 C CA . ASP A 1 118 ? 6.251 8.554 11.911 1.00 87.44 118 ASP A CA 1
ATOM 904 C C . ASP A 1 118 ? 5.468 7.233 11.908 1.00 87.44 118 ASP A C 1
ATOM 906 O O . ASP A 1 118 ? 6.042 6.161 12.118 1.00 87.44 118 ASP A O 1
ATOM 910 N N . GLU A 1 119 ? 4.166 7.284 11.619 1.00 90.00 119 GLU A N 1
ATOM 911 C CA . GLU A 1 119 ? 3.330 6.087 11.483 1.00 90.00 119 GLU A CA 1
ATOM 912 C C . GLU A 1 119 ? 3.767 5.240 10.284 1.00 90.00 119 GLU A C 1
ATOM 914 O O . GLU A 1 119 ? 3.945 4.026 10.415 1.00 90.00 119 GLU A O 1
ATOM 919 N N . VAL A 1 120 ? 4.023 5.880 9.137 1.00 90.12 120 VAL A N 1
ATOM 920 C CA . VAL A 1 120 ? 4.557 5.221 7.936 1.00 90.12 120 VAL A CA 1
ATOM 921 C C . VAL A 1 120 ? 5.882 4.524 8.245 1.00 90.12 120 VAL A C 1
ATOM 923 O O . VAL A 1 120 ? 6.048 3.346 7.926 1.00 90.12 120 VAL A O 1
ATOM 926 N N . LEU A 1 121 ? 6.816 5.213 8.908 1.00 87.50 121 LEU A N 1
ATOM 927 C CA . LEU A 1 121 ? 8.091 4.628 9.322 1.00 87.50 121 LEU A CA 1
ATOM 928 C C . LEU A 1 121 ? 7.903 3.431 10.244 1.00 87.50 121 LEU A C 1
ATOM 930 O O . LEU A 1 121 ? 8.533 2.395 10.032 1.00 87.50 121 LEU A O 1
ATOM 934 N N . SER A 1 122 ? 7.048 3.563 11.256 1.00 88.62 122 SER A N 1
ATOM 935 C CA . SER A 1 122 ? 6.751 2.481 12.196 1.00 88.62 122 SER A CA 1
ATOM 936 C C . SER A 1 122 ? 6.265 1.230 11.460 1.00 88.62 122 SER A C 1
ATOM 938 O O . SER A 1 122 ? 6.760 0.126 11.711 1.00 88.62 122 SER A O 1
ATOM 940 N N . ILE A 1 123 ? 5.381 1.412 10.472 1.00 90.56 123 ILE A N 1
ATOM 941 C CA . ILE A 1 123 ? 4.867 0.325 9.636 1.00 90.56 123 ILE A CA 1
ATOM 942 C C . ILE A 1 123 ? 5.968 -0.292 8.772 1.00 90.56 123 ILE A C 1
ATOM 944 O O . ILE A 1 123 ? 6.111 -1.513 8.727 1.00 90.56 123 ILE A O 1
ATOM 948 N N . VAL A 1 124 ? 6.797 0.531 8.129 1.00 88.88 124 VAL A N 1
ATOM 949 C CA . VAL A 1 124 ? 7.919 0.070 7.296 1.00 88.88 124 VAL A CA 1
ATOM 950 C C . VAL A 1 124 ? 8.917 -0.747 8.117 1.00 88.88 124 VAL A C 1
ATOM 952 O O . VAL A 1 124 ? 9.329 -1.834 7.699 1.00 88.88 124 VAL A O 1
ATOM 955 N N . TYR A 1 125 ? 9.313 -0.251 9.292 1.00 87.81 125 TYR A N 1
ATOM 956 C CA . TYR A 1 125 ? 10.251 -0.950 10.166 1.00 87.81 125 TYR A CA 1
ATOM 957 C C . TYR A 1 125 ? 9.660 -2.247 10.704 1.00 87.81 125 TYR A C 1
ATOM 959 O O . TYR A 1 125 ? 10.341 -3.272 10.662 1.00 87.81 125 TYR A O 1
ATOM 967 N N . GLY A 1 126 ? 8.413 -2.220 11.178 1.00 88.31 126 GLY A N 1
ATOM 968 C CA . GLY A 1 126 ? 7.751 -3.397 11.727 1.00 88.31 126 GLY A CA 1
ATOM 969 C C . GLY A 1 126 ? 7.512 -4.475 10.673 1.00 88.31 126 GLY A C 1
ATOM 970 O O . GLY A 1 126 ? 7.864 -5.625 10.918 1.00 88.31 126 GLY A O 1
ATOM 971 N N . TYR A 1 127 ? 7.044 -4.111 9.475 1.00 89.12 127 TYR A N 1
ATOM 972 C CA . TYR A 1 127 ? 6.879 -5.039 8.350 1.00 89.12 127 TYR A CA 1
ATOM 973 C C . TYR A 1 127 ? 8.183 -5.789 8.038 1.00 89.12 127 TYR A C 1
ATOM 975 O O . TYR A 1 127 ? 8.170 -7.000 7.839 1.00 89.12 127 TYR A O 1
ATOM 983 N N . ARG A 1 128 ? 9.330 -5.094 8.052 1.00 85.81 128 ARG A N 1
ATOM 984 C CA . ARG A 1 128 ? 10.655 -5.693 7.792 1.00 85.81 128 ARG A CA 1
ATOM 985 C C . ARG A 1 128 ? 11.122 -6.681 8.866 1.00 85.81 128 ARG A C 1
ATOM 987 O O . ARG A 1 128 ? 12.071 -7.418 8.614 1.00 85.81 128 ARG A O 1
ATOM 994 N N . GLN A 1 129 ? 10.506 -6.687 10.049 1.00 86.81 129 GLN A N 1
ATOM 995 C CA . GLN A 1 129 ? 10.784 -7.676 11.098 1.00 86.81 129 GLN A CA 1
ATOM 996 C C . GLN A 1 129 ? 9.896 -8.925 10.992 1.00 86.81 129 GLN A C 1
ATOM 998 O O . GLN A 1 129 ? 10.135 -9.895 11.708 1.00 86.81 129 GLN A O 1
ATOM 1003 N N . GLN A 1 130 ? 8.880 -8.910 10.125 1.00 84.19 130 GLN A N 1
ATOM 1004 C CA . GLN A 1 130 ? 7.956 -10.027 9.935 1.00 84.19 130 GLN A CA 1
ATOM 1005 C C . GLN A 1 130 ? 8.469 -11.009 8.875 1.00 84.19 130 GLN A C 1
ATOM 1007 O O . GLN A 1 130 ? 9.271 -10.660 8.010 1.00 84.19 130 GLN A O 1
ATOM 1012 N N . GLU A 1 131 ? 7.926 -12.230 8.865 1.00 84.75 131 GLU A N 1
ATOM 1013 C CA . GLU A 1 131 ? 8.116 -13.205 7.772 1.00 84.75 131 GLU A CA 1
ATOM 1014 C C . GLU A 1 131 ? 7.265 -12.860 6.529 1.00 84.75 131 GLU A C 1
ATOM 1016 O O . GLU A 1 131 ? 6.708 -13.732 5.857 1.00 84.75 131 GLU A O 1
ATOM 1021 N N . LEU A 1 132 ? 7.121 -11.566 6.242 1.00 85.00 132 LEU A N 1
ATOM 1022 C CA . LEU A 1 132 ? 6.382 -11.045 5.102 1.00 85.00 132 LEU A CA 1
ATOM 1023 C C . LEU A 1 132 ? 7.296 -10.946 3.873 1.00 85.00 132 LEU A C 1
ATOM 1025 O O . LEU A 1 132 ? 8.510 -10.772 4.002 1.00 85.00 132 LEU A O 1
ATOM 1029 N N . PRO A 1 133 ? 6.744 -11.078 2.657 1.00 82.69 133 PRO A N 1
ATOM 1030 C CA . PRO A 1 133 ? 7.551 -11.020 1.450 1.00 82.69 133 PRO A CA 1
ATOM 1031 C C . PRO A 1 133 ? 8.115 -9.615 1.212 1.00 82.69 133 PRO A C 1
ATOM 1033 O O . PRO A 1 133 ? 7.548 -8.616 1.656 1.00 82.69 133 PRO A O 1
ATOM 1036 N N . GLU A 1 134 ? 9.191 -9.528 0.431 1.00 86.31 134 GLU A N 1
ATOM 1037 C CA . GLU A 1 134 ? 9.697 -8.244 -0.056 1.00 86.31 134 GLU A CA 1
ATOM 1038 C C . GLU A 1 134 ? 8.600 -7.486 -0.819 1.00 86.31 134 GLU A C 1
ATOM 1040 O O . GLU A 1 134 ? 7.854 -8.072 -1.611 1.00 86.31 134 GLU A O 1
ATOM 1045 N N . THR A 1 135 ? 8.486 -6.186 -0.553 1.00 88.38 135 THR A N 1
ATOM 1046 C CA . THR A 1 135 ? 7.448 -5.322 -1.114 1.00 88.38 135 THR A CA 1
ATOM 1047 C C . THR A 1 135 ? 8.022 -3.950 -1.421 1.00 88.38 135 THR A C 1
ATOM 1049 O O . THR A 1 135 ? 8.803 -3.405 -0.642 1.00 88.38 135 THR A O 1
ATOM 1052 N N . VAL A 1 136 ? 7.568 -3.364 -2.524 1.00 89.50 136 VAL A N 1
ATOM 1053 C CA . VAL A 1 136 ? 7.718 -1.929 -2.764 1.00 89.50 136 VAL A CA 1
ATOM 1054 C C . VAL A 1 136 ? 6.704 -1.217 -1.874 1.00 89.50 136 VAL A C 1
ATOM 1056 O O . VAL A 1 136 ? 5.562 -1.671 -1.745 1.00 89.50 136 VAL A O 1
ATOM 1059 N N . MET A 1 137 ? 7.124 -0.155 -1.197 1.00 90.31 137 MET A N 1
ATOM 1060 C CA . MET A 1 137 ? 6.275 0.577 -0.262 1.00 90.31 137 MET A CA 1
ATOM 1061 C C . MET A 1 137 ? 6.072 1.996 -0.722 1.00 90.31 137 MET A C 1
ATOM 1063 O O . MET A 1 137 ? 6.993 2.641 -1.229 1.00 90.31 137 MET A O 1
ATOM 1067 N N . ALA A 1 138 ? 4.848 2.458 -0.498 1.00 90.50 138 ALA A N 1
ATOM 1068 C CA . ALA A 1 138 ? 4.384 3.694 -1.043 1.00 90.50 138 ALA A CA 1
ATOM 1069 C C . ALA A 1 138 ? 3.479 4.506 -0.092 1.00 90.50 138 ALA A C 1
ATOM 1071 O O . ALA A 1 138 ? 2.681 3.902 0.608 1.00 90.50 138 ALA A O 1
ATOM 1072 N N . ALA A 1 139 ? 3.546 5.846 -0.068 1.00 90.75 139 ALA A N 1
ATOM 1073 C CA . ALA A 1 139 ? 2.588 6.747 0.588 1.00 90.75 139 ALA A CA 1
ATOM 1074 C C . ALA A 1 139 ? 1.726 7.542 -0.419 1.00 90.75 139 ALA A C 1
ATOM 1076 O O . ALA A 1 139 ? 2.239 8.233 -1.297 1.00 90.75 139 ALA A O 1
ATOM 1077 N N . ALA A 1 140 ? 0.403 7.473 -0.289 1.00 91.00 140 ALA A N 1
ATOM 1078 C CA . ALA A 1 140 ? -0.528 8.227 -1.115 1.00 91.00 140 ALA A CA 1
ATOM 1079 C C . ALA A 1 140 ? -0.350 9.738 -0.904 1.00 91.00 140 ALA A C 1
ATOM 1081 O O . ALA A 1 140 ? -0.422 10.237 0.218 1.00 91.00 140 ALA A O 1
ATOM 1082 N N . VAL A 1 141 ? -0.181 10.460 -2.008 1.00 88.81 141 VAL A N 1
ATOM 1083 C CA . VAL A 1 141 ? -0.027 11.923 -2.055 1.00 88.81 141 VAL A CA 1
ATOM 1084 C C . VAL A 1 141 ? -1.052 12.541 -3.012 1.00 88.81 141 VAL A C 1
ATOM 1086 O O . VAL A 1 141 ? -1.575 11.818 -3.873 1.00 88.81 141 VAL A O 1
ATOM 1089 N N . PRO A 1 142 ? -1.334 13.859 -2.931 1.00 89.81 142 PRO A N 1
ATOM 1090 C CA . PRO A 1 142 ? -2.290 14.524 -3.818 1.00 89.81 142 PRO A CA 1
ATOM 1091 C C . PRO A 1 142 ? -2.075 14.237 -5.310 1.00 89.81 142 PRO A C 1
ATOM 1093 O O . PRO A 1 142 ? -3.046 13.989 -6.022 1.00 89.81 142 PRO A O 1
ATOM 1096 N N . ALA A 1 143 ? -0.819 14.186 -5.764 1.00 88.06 143 ALA A N 1
ATOM 1097 C CA . ALA A 1 143 ? -0.470 13.904 -7.157 1.00 88.06 143 ALA A CA 1
ATOM 1098 C C . ALA A 1 143 ? -0.910 12.497 -7.622 1.00 88.06 143 ALA A C 1
ATOM 1100 O O . ALA A 1 143 ? -1.393 12.325 -8.741 1.00 88.06 143 ALA A O 1
ATOM 1101 N N . SER A 1 144 ? -0.846 11.494 -6.737 1.00 85.75 144 SER A N 1
ATOM 1102 C CA . SER A 1 144 ? -1.280 10.118 -7.028 1.00 85.75 144 SER A CA 1
ATOM 1103 C C . SER A 1 144 ? -2.795 9.894 -6.931 1.00 85.75 144 SER A C 1
ATOM 1105 O O . SER A 1 144 ? -3.311 8.938 -7.508 1.00 85.75 144 SER A O 1
ATOM 1107 N N . TYR A 1 145 ? -3.533 10.736 -6.201 1.00 90.50 145 TYR A N 1
ATOM 1108 C CA . TYR A 1 145 ? -4.869 10.385 -5.693 1.00 90.50 145 TYR A CA 1
ATOM 1109 C C . TYR A 1 145 ? -5.914 10.159 -6.797 1.00 90.50 145 TYR A C 1
ATOM 1111 O O . TYR A 1 145 ? -6.743 9.252 -6.716 1.00 90.50 145 TYR A O 1
ATOM 1119 N N . GLU A 1 146 ? -5.835 10.950 -7.865 1.00 93.25 146 GLU A N 1
ATOM 1120 C CA . GLU A 1 146 ? -6.727 10.876 -9.028 1.00 93.25 146 GLU A CA 1
ATOM 1121 C C . GLU A 1 146 ? -6.253 9.871 -10.091 1.00 93.25 146 GLU A C 1
ATOM 1123 O O . GLU A 1 146 ? -6.953 9.608 -11.075 1.00 93.25 146 GLU A O 1
ATOM 1128 N N . ARG A 1 147 ? -5.060 9.294 -9.918 1.00 94.12 147 ARG A N 1
ATOM 1129 C CA . ARG A 1 147 ? -4.458 8.388 -10.895 1.00 94.12 147 ARG A CA 1
ATOM 1130 C C . ARG A 1 147 ? -5.032 6.978 -10.767 1.00 94.12 147 ARG A C 1
ATOM 1132 O O . ARG A 1 147 ? -5.448 6.530 -9.698 1.00 94.12 147 ARG A O 1
ATOM 1139 N N . LYS A 1 148 ? -5.039 6.258 -11.889 1.00 94.62 148 LYS A N 1
ATOM 1140 C CA . LYS A 1 148 ? -5.449 4.852 -11.961 1.00 94.62 148 LYS A CA 1
ATOM 1141 C C . LYS A 1 148 ? -4.439 3.968 -11.223 1.00 94.62 148 LYS A C 1
ATOM 1143 O O . LYS A 1 148 ? -3.243 4.078 -11.488 1.00 94.62 148 LYS A O 1
ATOM 1148 N N . VAL A 1 149 ? -4.912 3.056 -10.371 1.00 92.50 149 VAL A N 1
ATOM 1149 C CA . VAL A 1 149 ? -4.046 2.194 -9.545 1.00 92.50 149 VAL A CA 1
ATOM 1150 C C . VAL A 1 149 ? -3.064 1.386 -10.392 1.00 92.50 149 VAL A C 1
ATOM 1152 O O . VAL A 1 149 ? -1.882 1.377 -10.079 1.00 92.50 149 VAL A O 1
ATOM 1155 N N . SER A 1 150 ? -3.496 0.756 -11.488 1.00 89.94 150 SER A N 1
ATOM 1156 C CA . SER A 1 150 ? -2.587 -0.033 -12.335 1.00 89.94 150 SER A CA 1
ATOM 1157 C C . SER A 1 150 ? -1.423 0.802 -12.886 1.00 89.94 150 SER A C 1
ATOM 1159 O O . SER A 1 150 ? -0.287 0.350 -12.870 1.00 89.94 150 SER A O 1
ATOM 1161 N N . ALA A 1 151 ? -1.705 2.033 -13.326 1.00 89.69 151 ALA A N 1
ATOM 1162 C CA . ALA A 1 151 ? -0.695 2.931 -13.880 1.00 89.69 151 ALA A CA 1
ATOM 1163 C C . ALA A 1 151 ? 0.279 3.420 -12.801 1.00 89.69 151 ALA A C 1
ATOM 1165 O O . ALA A 1 151 ? 1.473 3.505 -13.051 1.00 89.69 151 ALA A O 1
ATOM 1166 N N . LEU A 1 152 ? -0.225 3.695 -11.592 1.00 88.50 152 LEU A N 1
ATOM 1167 C CA . LEU A 1 152 ? 0.627 4.013 -10.446 1.00 88.50 152 LEU A CA 1
ATOM 1168 C C . LEU A 1 152 ? 1.582 2.867 -10.123 1.00 88.50 152 LEU A C 1
ATOM 1170 O O . LEU A 1 152 ? 2.755 3.102 -9.864 1.00 88.50 152 LEU A O 1
ATOM 1174 N N . VAL A 1 153 ? 1.088 1.628 -10.143 1.00 87.81 153 VAL A N 1
ATOM 1175 C CA . VAL A 1 153 ? 1.932 0.471 -9.850 1.00 87.81 153 VAL A CA 1
ATOM 1176 C C . VAL A 1 153 ? 3.038 0.331 -10.890 1.00 87.81 153 VAL A C 1
ATOM 1178 O O . VAL A 1 153 ? 4.191 0.160 -10.505 1.00 87.81 153 VAL A O 1
ATOM 1181 N N . ASP A 1 154 ? 2.711 0.426 -12.179 1.00 87.31 154 ASP A N 1
ATOM 1182 C CA . ASP A 1 154 ? 3.704 0.306 -13.251 1.00 87.31 154 ASP A CA 1
ATOM 1183 C C . ASP A 1 154 ? 4.812 1.363 -13.134 1.00 87.31 154 ASP A C 1
ATOM 1185 O O . ASP A 1 154 ? 5.990 1.012 -13.228 1.00 87.31 154 ASP A O 1
ATOM 1189 N N . ASP A 1 155 ? 4.450 2.618 -12.858 1.00 86.00 155 ASP A N 1
ATOM 1190 C CA . ASP A 1 155 ? 5.410 3.717 -12.719 1.00 86.00 155 ASP A CA 1
ATOM 1191 C C . ASP A 1 155 ? 6.311 3.536 -11.496 1.00 86.00 155 ASP A C 1
ATOM 1193 O O . ASP A 1 155 ? 7.533 3.560 -11.621 1.00 86.00 155 ASP A O 1
ATOM 1197 N N . VAL A 1 156 ? 5.728 3.273 -10.321 1.00 85.00 156 VAL A N 1
ATOM 1198 C CA . VAL A 1 156 ? 6.506 3.118 -9.082 1.00 85.00 156 VAL A CA 1
ATOM 1199 C C . VAL A 1 156 ? 7.438 1.904 -9.166 1.00 85.00 156 VAL A C 1
ATOM 1201 O O . VAL A 1 156 ? 8.557 1.949 -8.660 1.00 85.00 156 VAL A O 1
ATOM 1204 N N . TYR A 1 157 ? 7.030 0.823 -9.840 1.00 82.69 157 TYR A N 1
ATOM 1205 C CA . TYR A 1 157 ? 7.947 -0.284 -10.122 1.00 82.69 157 TYR A CA 1
ATOM 1206 C C . TYR A 1 157 ? 9.052 0.086 -11.100 1.00 82.69 157 TYR A C 1
ATOM 1208 O O . TYR A 1 157 ? 10.185 -0.345 -10.897 1.00 82.69 157 TYR A O 1
ATOM 1216 N N . GLY A 1 158 ? 8.738 0.847 -12.149 1.00 81.19 158 GLY A N 1
ATOM 1217 C CA . GLY A 1 158 ? 9.737 1.339 -13.092 1.00 81.19 158 GLY A CA 1
ATOM 1218 C C . GLY A 1 158 ? 10.814 2.169 -12.392 1.00 81.19 158 GLY A C 1
ATOM 1219 O O . GLY A 1 158 ? 12.006 1.930 -12.600 1.00 81.19 158 GLY A O 1
ATOM 1220 N N . ASP A 1 159 ? 10.396 3.070 -11.504 1.00 80.38 159 ASP A N 1
ATOM 1221 C CA . ASP A 1 159 ? 11.296 3.895 -10.697 1.00 80.38 159 ASP A CA 1
ATOM 1222 C C . ASP A 1 159 ? 12.125 3.046 -9.725 1.00 80.38 159 ASP A C 1
ATOM 1224 O O . ASP A 1 159 ? 13.353 3.166 -9.692 1.00 80.38 159 ASP A O 1
ATOM 1228 N N . HIS A 1 160 ? 11.487 2.121 -9.001 1.00 81.31 160 HIS A N 1
ATOM 1229 C CA . HIS A 1 160 ? 12.167 1.223 -8.066 1.00 81.31 160 HIS A CA 1
ATOM 1230 C C . HIS A 1 160 ? 13.223 0.347 -8.766 1.00 81.31 160 HIS A C 1
ATOM 1232 O O . HIS A 1 160 ? 14.368 0.252 -8.319 1.00 81.31 160 HIS A O 1
ATOM 1238 N N . GLU A 1 161 ? 12.879 -0.264 -9.906 1.00 82.25 161 GLU A N 1
ATOM 1239 C CA . GLU A 1 161 ? 13.806 -1.079 -10.703 1.00 82.25 161 GLU A CA 1
ATOM 1240 C C . GLU A 1 161 ? 14.992 -0.245 -11.217 1.00 82.25 161 GLU A C 1
ATOM 1242 O O . GLU A 1 161 ? 16.140 -0.706 -11.187 1.00 82.25 161 GLU A O 1
ATOM 1247 N N . TYR A 1 162 ? 14.738 0.996 -11.647 1.00 80.06 162 TYR A N 1
ATOM 1248 C CA . TYR A 1 162 ? 15.781 1.921 -12.087 1.00 80.06 162 TYR A CA 1
ATOM 1249 C C . TYR A 1 162 ? 16.736 2.306 -10.947 1.00 80.06 162 TYR A C 1
ATOM 1251 O O . TYR A 1 162 ? 17.960 2.273 -11.127 1.00 80.06 162 TYR A O 1
ATOM 1259 N N . MET A 1 163 ? 16.203 2.627 -9.766 1.00 78.50 163 MET A N 1
ATOM 1260 C CA . MET A 1 163 ? 17.000 2.992 -8.592 1.00 78.50 163 MET A CA 1
ATOM 1261 C C . MET A 1 163 ? 17.855 1.819 -8.104 1.00 78.50 163 MET A C 1
ATOM 1263 O O . MET A 1 163 ? 19.071 1.968 -7.962 1.00 78.50 163 MET A O 1
ATOM 1267 N N . MET A 1 164 ? 17.274 0.623 -7.987 1.00 76.56 164 MET A N 1
ATOM 1268 C CA . MET A 1 164 ? 18.002 -0.595 -7.612 1.00 76.56 164 MET A CA 1
ATOM 1269 C C . MET A 1 164 ? 19.132 -0.929 -8.598 1.00 76.56 164 MET A C 1
ATOM 1271 O O . MET A 1 164 ? 20.234 -1.323 -8.199 1.00 76.56 164 MET A O 1
ATOM 1275 N N . ALA A 1 165 ? 18.902 -0.750 -9.904 1.00 78.19 165 ALA A N 1
ATOM 1276 C CA . ALA A 1 165 ? 19.937 -0.952 -10.918 1.00 78.19 165 ALA A CA 1
ATOM 1277 C C . ALA A 1 165 ? 21.094 0.049 -10.768 1.00 78.19 165 ALA A C 1
ATOM 1279 O O . ALA A 1 165 ? 22.264 -0.323 -10.907 1.00 78.19 165 ALA A O 1
ATOM 1280 N N . LYS A 1 166 ? 20.779 1.309 -10.455 1.00 78.62 166 LYS A N 1
ATOM 1281 C CA . LYS A 1 166 ? 21.764 2.373 -10.240 1.00 78.62 166 LYS A CA 1
ATOM 1282 C C . LYS A 1 166 ? 22.600 2.134 -8.980 1.00 78.62 166 LYS A C 1
ATOM 1284 O O . LYS A 1 166 ? 23.820 2.272 -9.041 1.00 78.62 166 LYS A O 1
ATOM 1289 N N . GLU A 1 167 ? 21.984 1.732 -7.871 1.00 74.50 167 GLU A N 1
ATOM 1290 C CA . GLU A 1 167 ? 22.686 1.386 -6.626 1.00 74.50 167 GLU A CA 1
ATOM 1291 C C . GLU A 1 167 ? 23.630 0.195 -6.814 1.00 74.50 167 GLU A C 1
ATOM 1293 O O . GLU A 1 167 ? 24.789 0.223 -6.388 1.00 74.50 167 GLU A O 1
ATOM 1298 N N . LYS A 1 168 ? 23.171 -0.836 -7.532 1.00 71.56 168 LYS A N 1
ATOM 1299 C CA . LYS A 1 168 ? 23.995 -1.997 -7.878 1.00 71.56 168 LYS A CA 1
ATOM 1300 C C . LYS A 1 168 ? 25.179 -1.625 -8.772 1.00 71.56 168 LYS A C 1
ATOM 1302 O O . LYS A 1 168 ? 26.259 -2.178 -8.609 1.00 71.56 168 LYS A O 1
ATOM 1307 N N . ALA A 1 169 ? 24.991 -0.694 -9.706 1.00 73.69 169 ALA A N 1
ATOM 1308 C CA . ALA A 1 169 ? 26.072 -0.198 -10.557 1.00 73.69 169 ALA A CA 1
ATOM 1309 C C . ALA A 1 169 ? 27.070 0.691 -9.794 1.00 73.69 169 ALA A C 1
ATOM 1311 O O . ALA A 1 169 ? 28.242 0.720 -10.150 1.00 73.69 169 ALA A O 1
ATOM 1312 N N . ALA A 1 170 ? 26.624 1.404 -8.757 1.00 66.75 170 ALA A N 1
ATOM 1313 C CA . ALA A 1 170 ? 27.479 2.248 -7.922 1.00 66.75 170 ALA A CA 1
ATOM 1314 C C . ALA A 1 170 ? 28.275 1.461 -6.862 1.00 66.75 170 ALA A C 1
ATOM 1316 O O . ALA A 1 170 ? 29.283 1.955 -6.360 1.00 66.75 170 ALA A O 1
ATOM 1317 N N . SER A 1 171 ? 27.818 0.256 -6.514 1.00 65.75 171 SER A N 1
ATOM 1318 C CA . SER A 1 171 ? 28.453 -0.652 -5.547 1.00 65.75 171 SER A CA 1
ATOM 1319 C C . SER A 1 171 ? 29.317 -1.753 -6.188 1.00 65.75 171 SER A C 1
ATOM 1321 O O . SER A 1 171 ? 29.921 -2.543 -5.457 1.00 65.75 171 SER A O 1
ATOM 1323 N N . ALA A 1 172 ? 29.389 -1.796 -7.525 1.00 53.66 172 ALA A N 1
ATOM 1324 C CA . ALA A 1 172 ? 30.206 -2.719 -8.322 1.00 53.66 172 ALA A CA 1
ATOM 1325 C C . ALA A 1 172 ? 31.521 -2.075 -8.789 1.00 53.66 172 ALA A C 1
ATOM 1327 O O . ALA A 1 172 ? 32.536 -2.810 -8.830 1.00 53.66 172 ALA A O 1
#